Protein AF-A0A4V1BXN1-F1 (afdb_monomer)

Mean predicted aligned error: 7.2 Å

Nearest PDB structures (foldseek):
  4po2-assembly2_B  TM=4.834E-01  e=5.005E+00  Homo sapiens
  8bqs-assembly1_AO  TM=2.655E-01  e=2.230E+00  Tetrahymena thermophila SB210

Foldseek 3Di:
DDDDPDDDDDPVRQCVQQVPHDDAPPWDWDADPVPRDIDTQDGDDDDPVSSVVSVVVVVVCVVVVVVVVVD

Sequence (71 aa):
MSFPSVIPATQEVVKTFFEQLPVVTPSTFLINVNSLKTVPILQ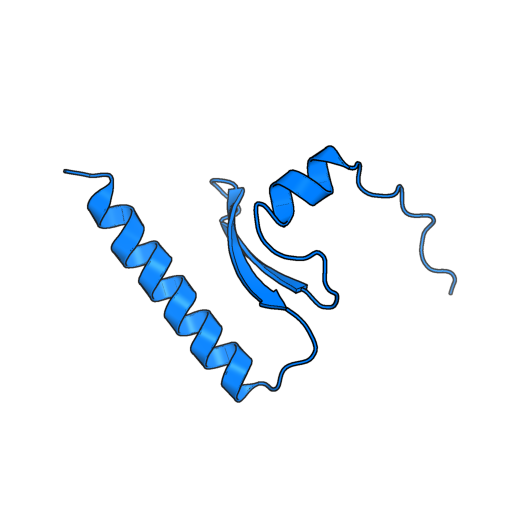GATDESRFMRQLDHAFERILVGDNRDAN

Structure (mmCIF, N/CA/C/O backbone):
data_AF-A0A4V1BXN1-F1
#
_entry.id   AF-A0A4V1BXN1-F1
#
loop_
_atom_site.group_PDB
_atom_site.id
_atom_site.type_symbol
_atom_site.label_atom_id
_atom_site.label_alt_id
_atom_site.label_comp_id
_atom_site.label_asym_id
_atom_site.label_entity_id
_atom_site.label_seq_id
_atom_site.pdbx_PDB_ins_code
_atom_site.Cartn_x
_atom_site.Cartn_y
_atom_site.Cartn_z
_atom_site.occupancy
_atom_site.B_iso_or_equiv
_atom_site.auth_seq_id
_atom_site.auth_comp_id
_atom_site.auth_asym_id
_atom_site.auth_atom_id
_atom_site.pdbx_PDB_model_num
ATOM 1 N N . MET A 1 1 ? 12.125 25.960 3.190 1.00 50.56 1 MET A N 1
ATOM 2 C CA . MET A 1 1 ? 10.973 25.092 3.510 1.00 50.56 1 MET A CA 1
ATOM 3 C C . MET A 1 1 ? 11.505 23.946 4.351 1.00 50.56 1 MET A C 1
ATOM 5 O O . MET A 1 1 ? 12.309 23.189 3.824 1.00 50.56 1 MET A O 1
ATOM 9 N N . SER A 1 2 ? 11.176 23.858 5.645 1.00 72.88 2 SER A N 1
ATOM 10 C CA . SER A 1 2 ? 11.462 22.626 6.389 1.00 72.88 2 SER A CA 1
ATOM 11 C C . SER A 1 2 ? 10.274 21.695 6.215 1.00 72.88 2 SER A C 1
ATOM 13 O O . SER A 1 2 ? 9.122 22.124 6.287 1.00 72.88 2 SER A O 1
ATOM 15 N N . PHE A 1 3 ? 10.561 20.427 5.965 1.00 71.88 3 PHE A N 1
ATOM 16 C CA . PHE A 1 3 ? 9.568 19.374 6.088 1.00 71.88 3 PHE A CA 1
ATOM 17 C C . PHE A 1 3 ? 8.934 19.450 7.495 1.00 71.88 3 PHE A C 1
ATOM 19 O O . PHE A 1 3 ? 9.642 19.818 8.443 1.00 71.88 3 PHE A O 1
ATOM 26 N N . PRO A 1 4 ? 7.623 19.194 7.654 1.00 80.62 4 PRO A N 1
ATOM 27 C CA . PRO A 1 4 ? 6.994 19.235 8.969 1.00 80.62 4 PRO A CA 1
ATOM 28 C C . PRO A 1 4 ? 7.669 18.234 9.916 1.00 80.62 4 PRO A C 1
ATOM 30 O O . PRO A 1 4 ? 8.152 17.187 9.485 1.00 80.62 4 PRO A O 1
ATOM 33 N N . SER A 1 5 ? 7.701 18.555 11.211 1.00 81.50 5 SER A N 1
ATOM 34 C CA . SER A 1 5 ? 8.125 17.602 12.242 1.00 81.50 5 SER A CA 1
ATOM 35 C C . SER A 1 5 ? 7.084 16.485 12.318 1.00 81.50 5 SER A C 1
ATOM 37 O O . SER A 1 5 ? 6.019 16.662 12.910 1.00 81.50 5 SER A O 1
ATOM 39 N N . VAL A 1 6 ? 7.338 15.373 11.628 1.00 81.62 6 VAL A N 1
ATOM 40 C CA . VAL A 1 6 ? 6.400 14.249 11.553 1.00 81.62 6 VAL A CA 1
ATOM 41 C C . VAL A 1 6 ? 6.601 13.345 12.759 1.00 81.62 6 VAL A C 1
ATOM 43 O O . VAL A 1 6 ? 7.730 12.980 13.089 1.00 81.62 6 VAL A O 1
ATOM 46 N N . ILE A 1 7 ? 5.503 12.949 13.398 1.00 87.06 7 ILE A N 1
ATOM 47 C CA . ILE A 1 7 ? 5.533 11.881 14.396 1.00 87.06 7 ILE A CA 1
ATOM 48 C C . ILE A 1 7 ? 5.861 10.575 13.651 1.00 87.06 7 ILE A C 1
ATOM 50 O O . ILE A 1 7 ? 5.179 10.265 12.669 1.00 87.06 7 ILE A O 1
ATOM 54 N N . PRO A 1 8 ? 6.893 9.814 14.063 1.00 85.69 8 PRO A N 1
ATOM 55 C CA . PRO A 1 8 ? 7.211 8.549 13.418 1.00 85.69 8 PRO A CA 1
ATOM 56 C C . PRO A 1 8 ? 6.061 7.556 13.602 1.00 85.69 8 PRO A C 1
ATOM 58 O O . PRO A 1 8 ? 5.428 7.506 14.659 1.00 85.69 8 PRO A O 1
ATOM 61 N N . ALA A 1 9 ? 5.811 6.734 12.582 1.00 88.75 9 ALA A N 1
ATOM 62 C CA . ALA A 1 9 ? 4.878 5.622 12.709 1.00 88.75 9 ALA A CA 1
ATOM 63 C C . ALA A 1 9 ? 5.345 4.667 13.821 1.00 88.75 9 ALA A C 1
ATOM 65 O O . ALA A 1 9 ? 6.538 4.384 13.956 1.00 88.75 9 ALA A O 1
ATOM 66 N N . THR A 1 10 ? 4.405 4.158 14.618 1.00 93.25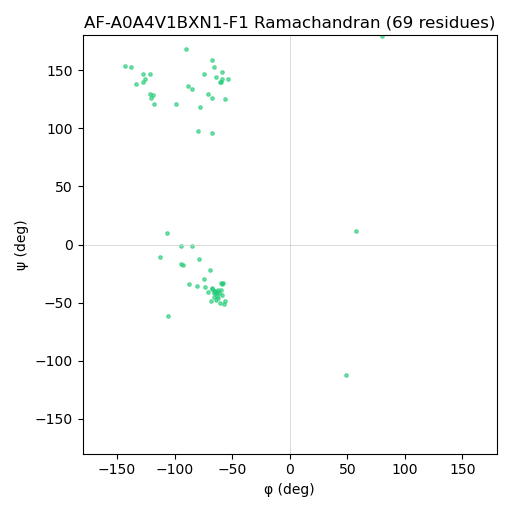 10 THR A N 1
ATOM 67 C CA . THR A 1 10 ? 4.719 3.158 15.644 1.00 93.25 10 THR A CA 1
ATOM 68 C C . THR A 1 10 ? 5.136 1.838 14.987 1.00 93.25 10 THR A C 1
ATOM 70 O O . THR A 1 10 ? 4.782 1.560 13.839 1.00 93.25 10 THR A O 1
ATOM 73 N N . GLN A 1 11 ? 5.862 0.980 15.714 1.00 91.38 11 GLN A N 1
ATOM 74 C CA . GLN A 1 11 ? 6.231 -0.348 15.197 1.00 91.38 11 GLN A CA 1
ATOM 75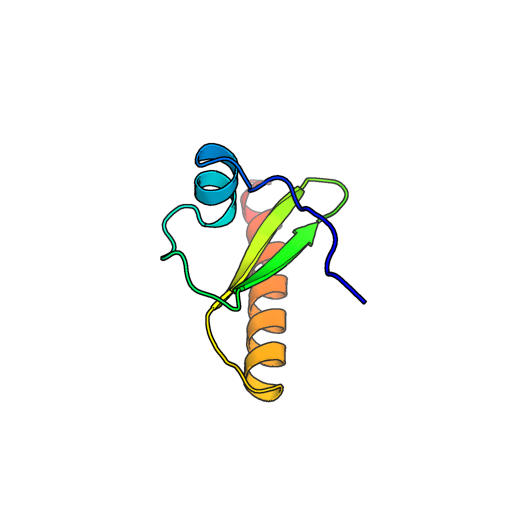 C C . GLN A 1 11 ? 5.006 -1.183 14.808 1.00 91.38 11 GLN A C 1
ATOM 77 O O . GLN A 1 11 ? 5.076 -1.967 13.868 1.00 91.38 11 GLN A O 1
ATOM 82 N N . GLU A 1 12 ? 3.897 -1.018 15.526 1.00 92.44 12 GLU A N 1
ATOM 83 C CA . GLU A 1 12 ? 2.631 -1.680 15.219 1.00 92.44 12 GLU A CA 1
ATOM 84 C C . GLU A 1 12 ? 2.080 -1.225 13.866 1.00 92.44 12 GLU A C 1
ATOM 86 O O . GLU A 1 12 ? 1.791 -2.067 13.025 1.00 92.44 12 GLU A O 1
ATOM 91 N N . VAL A 1 13 ? 2.047 0.086 13.599 1.00 88.56 13 VAL A N 1
ATOM 92 C CA . VAL A 1 13 ? 1.604 0.625 12.301 1.00 88.56 13 VAL A CA 1
ATOM 93 C C . VAL A 1 13 ? 2.469 0.091 11.159 1.00 88.56 13 VAL A C 1
ATOM 95 O O . VAL A 1 13 ? 1.937 -0.329 10.134 1.00 88.56 13 VAL A O 1
ATOM 98 N N . VAL A 1 14 ? 3.794 0.056 11.338 1.00 89.69 14 VAL A N 1
ATOM 99 C CA . VAL A 1 14 ? 4.713 -0.474 10.317 1.00 89.69 14 VAL A CA 1
ATOM 100 C C . VAL A 1 14 ? 4.458 -1.963 10.064 1.00 89.69 14 VAL A C 1
ATOM 102 O O . VAL A 1 14 ? 4.382 -2.373 8.908 1.00 89.69 14 VAL A O 1
ATOM 105 N N . LYS A 1 15 ? 4.276 -2.768 11.118 1.00 89.00 15 LYS A N 1
ATOM 106 C CA . LYS A 1 15 ? 3.966 -4.201 10.988 1.00 89.00 15 LYS A CA 1
ATOM 107 C C . LYS A 1 15 ? 2.626 -4.438 10.300 1.00 89.00 15 LYS A C 1
ATOM 109 O O . LYS A 1 15 ? 2.546 -5.316 9.453 1.00 89.00 15 LYS A O 1
ATOM 114 N N . THR A 1 16 ? 1.603 -3.653 10.619 1.00 86.38 16 THR A N 1
ATOM 115 C CA . THR A 1 16 ? 0.285 -3.770 9.984 1.00 86.38 16 THR A CA 1
ATOM 116 C C . THR A 1 16 ? 0.341 -3.421 8.499 1.00 86.38 16 THR A C 1
ATOM 118 O O . THR A 1 16 ? -0.274 -4.105 7.695 1.00 86.38 16 THR A O 1
ATOM 121 N N . PHE A 1 17 ? 1.100 -2.391 8.112 1.00 85.06 17 PHE A N 1
ATOM 122 C CA . PHE A 1 17 ? 1.196 -1.983 6.706 1.00 85.06 17 PHE A CA 1
ATOM 123 C C . PHE A 1 17 ? 2.029 -2.933 5.842 1.00 85.06 17 PHE A C 1
ATOM 125 O O . PHE A 1 17 ? 1.712 -3.125 4.672 1.00 85.06 17 PHE A O 1
ATOM 132 N N . PHE A 1 18 ? 3.109 -3.492 6.388 1.00 89.62 18 PHE A N 1
ATOM 133 C CA . PHE A 1 18 ? 3.998 -4.375 5.632 1.00 89.62 18 PHE A CA 1
ATOM 134 C C . PHE A 1 18 ? 3.656 -5.857 5.803 1.00 89.62 18 PHE A C 1
ATOM 136 O O . PHE A 1 18 ? 4.068 -6.651 4.969 1.00 89.62 18 PHE A O 1
ATOM 143 N N . GLU A 1 19 ? 2.881 -6.247 6.815 1.00 87.50 19 GLU A N 1
ATOM 144 C CA . GLU A 1 19 ? 2.554 -7.643 7.122 1.00 87.50 19 GLU A CA 1
ATOM 145 C C . GLU A 1 19 ? 3.816 -8.534 7.149 1.00 87.50 19 GLU A C 1
ATOM 147 O O . GLU A 1 19 ? 4.670 -8.383 8.022 1.00 87.50 19 GLU A O 1
ATOM 152 N N . GLN A 1 20 ? 3.948 -9.460 6.190 1.00 85.06 20 GLN A N 1
ATOM 153 C CA . GLN A 1 20 ? 5.113 -10.338 6.012 1.00 85.06 20 GLN A CA 1
ATOM 154 C C . GLN A 1 20 ? 6.139 -9.790 5.004 1.00 85.06 20 GLN A C 1
ATOM 156 O O . GLN A 1 20 ? 7.165 -10.425 4.753 1.00 85.06 20 GLN A O 1
ATOM 161 N N . LEU A 1 21 ? 5.872 -8.636 4.391 1.00 88.06 21 LEU A N 1
ATOM 162 C CA . LEU A 1 21 ? 6.764 -8.015 3.423 1.00 88.06 21 LEU A CA 1
ATOM 163 C C . LEU A 1 21 ? 7.978 -7.374 4.108 1.00 88.06 21 LEU A C 1
ATOM 165 O O . LEU A 1 21 ? 7.862 -6.799 5.193 1.00 88.06 21 LEU A O 1
ATOM 169 N N . PRO A 1 22 ? 9.145 -7.377 3.444 1.00 90.94 22 PRO A N 1
ATOM 170 C CA . PRO A 1 22 ? 10.286 -6.582 3.873 1.00 90.94 22 PRO A CA 1
ATOM 171 C C . PRO A 1 22 ? 9.948 -5.085 3.919 1.00 90.94 22 PRO A C 1
ATOM 173 O O . PRO A 1 22 ? 9.270 -4.566 3.032 1.00 90.94 22 PRO A O 1
ATOM 176 N N . VAL A 1 23 ? 10.470 -4.360 4.910 1.00 90.88 23 VAL A N 1
ATOM 177 C CA . VAL A 1 23 ? 10.305 -2.900 5.001 1.00 90.88 23 VAL A CA 1
ATOM 178 C C . VAL A 1 23 ? 11.295 -2.215 4.054 1.00 90.88 23 VAL A C 1
ATOM 180 O O . VAL A 1 23 ? 12.468 -2.049 4.383 1.00 90.88 23 VAL A O 1
ATOM 183 N N . VAL A 1 24 ? 10.826 -1.837 2.863 1.00 92.31 24 VAL A N 1
ATOM 184 C CA . VAL A 1 24 ? 11.628 -1.214 1.791 1.00 92.31 24 VAL A CA 1
ATOM 185 C C . VAL A 1 24 ? 10.971 0.085 1.324 1.00 92.31 24 VAL A C 1
ATOM 187 O O . VAL A 1 24 ? 9.747 0.197 1.302 1.00 92.31 24 VAL A O 1
ATOM 190 N N . THR A 1 25 ? 11.766 1.080 0.929 1.00 89.19 25 THR A N 1
ATOM 191 C CA . THR A 1 25 ? 11.273 2.348 0.370 1.00 89.19 25 THR A CA 1
ATOM 192 C C . THR A 1 25 ? 11.838 2.595 -1.042 1.00 89.19 25 THR A C 1
ATOM 194 O O . THR A 1 25 ? 12.968 2.191 -1.321 1.00 89.19 25 THR A O 1
ATOM 197 N N . PRO A 1 26 ? 11.082 3.242 -1.956 1.00 92.56 26 PRO A N 1
ATOM 198 C CA . PRO A 1 26 ? 9.657 3.575 -1.836 1.00 92.56 26 PRO A CA 1
ATOM 199 C C . PRO A 1 26 ? 8.773 2.314 -1.807 1.00 92.56 26 PRO A C 1
ATOM 201 O O . PRO A 1 26 ? 9.157 1.277 -2.338 1.00 92.56 26 PRO A O 1
ATOM 204 N N . SER A 1 27 ? 7.606 2.396 -1.167 1.00 91.38 27 SER A N 1
ATOM 205 C CA . SER A 1 27 ? 6.579 1.344 -1.187 1.00 91.38 27 SER A CA 1
ATOM 206 C C . SER A 1 27 ? 5.240 1.942 -1.601 1.00 91.38 27 SER A C 1
ATOM 208 O O . SER A 1 27 ? 4.896 3.045 -1.175 1.00 91.38 27 SER A O 1
ATOM 210 N N . THR A 1 28 ? 4.487 1.214 -2.422 1.00 92.19 28 THR A N 1
ATOM 211 C CA . THR A 1 28 ? 3.200 1.648 -2.972 1.00 92.19 28 THR A CA 1
ATOM 212 C C . THR A 1 28 ? 2.106 0.674 -2.566 1.00 92.19 28 THR A C 1
ATOM 214 O O . THR A 1 28 ? 2.226 -0.531 -2.792 1.00 92.19 28 THR A O 1
ATOM 217 N N . PHE A 1 29 ? 1.019 1.214 -2.018 1.00 91.69 29 PHE A N 1
ATOM 218 C CA . PHE A 1 29 ? -0.139 0.462 -1.547 1.00 91.69 29 PHE A CA 1
ATOM 219 C C . PHE A 1 29 ? -1.412 0.996 -2.203 1.00 91.69 29 PHE A C 1
ATOM 221 O O . PHE A 1 29 ? -1.564 2.207 -2.368 1.00 91.69 29 PHE A O 1
ATOM 228 N N . LEU A 1 30 ? -2.333 0.096 -2.539 1.00 92.56 30 LEU A N 1
ATOM 229 C CA . LEU A 1 30 ? -3.696 0.427 -2.939 1.00 92.56 30 LEU A CA 1
ATOM 230 C C . LEU A 1 30 ? -4.608 0.237 -1.727 1.00 92.56 30 LEU A C 1
ATOM 232 O O . LEU A 1 30 ? -4.663 -0.857 -1.168 1.00 92.56 30 LEU A O 1
ATOM 236 N N . ILE A 1 31 ? -5.300 1.297 -1.314 1.00 90.62 31 ILE A N 1
ATOM 237 C CA . ILE A 1 31 ? -6.127 1.297 -0.102 1.00 90.62 31 ILE A CA 1
ATOM 238 C C . ILE A 1 31 ? -7.567 1.615 -0.481 1.00 90.62 31 ILE A C 1
AT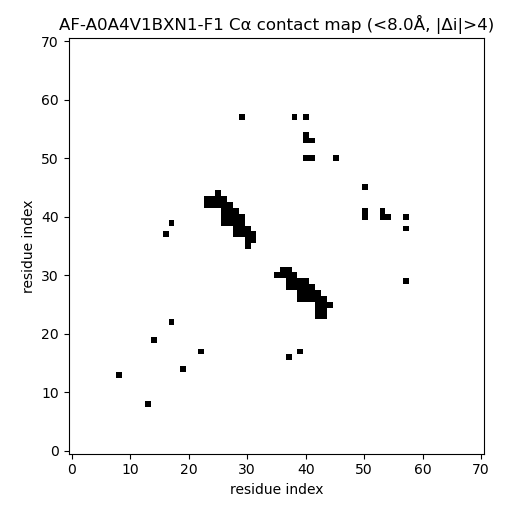OM 240 O O . ILE A 1 31 ? -7.846 2.642 -1.102 1.00 90.62 31 ILE A O 1
ATOM 244 N N . ASN A 1 32 ? -8.497 0.756 -0.073 1.00 90.56 32 ASN A N 1
ATOM 245 C CA . ASN A 1 32 ? -9.914 1.078 -0.138 1.00 90.56 32 ASN A CA 1
ATOM 246 C C . ASN A 1 32 ? -10.277 2.003 1.032 1.00 90.56 32 ASN A C 1
ATOM 248 O O . ASN A 1 32 ? -10.177 1.608 2.187 1.00 90.56 32 ASN A O 1
ATOM 252 N N . VAL A 1 33 ? -10.740 3.219 0.749 1.00 92.62 33 VAL A N 1
ATOM 253 C CA . VAL A 1 33 ? -11.030 4.222 1.793 1.00 92.62 33 VAL A CA 1
ATOM 254 C C . VAL A 1 33 ? -12.234 3.884 2.677 1.00 92.62 33 VAL A C 1
ATOM 256 O O . VAL A 1 33 ? -12.321 4.381 3.793 1.00 92.62 33 VAL A O 1
ATOM 259 N N . ASN A 1 34 ? -13.145 3.029 2.205 1.00 92.50 34 ASN A N 1
ATOM 260 C CA . ASN A 1 34 ? -14.356 2.659 2.940 1.00 92.50 34 ASN A CA 1
ATOM 261 C C . ASN A 1 34 ? -14.123 1.474 3.889 1.00 92.50 34 ASN A C 1
ATOM 263 O O . ASN A 1 34 ? -14.740 1.411 4.946 1.00 92.50 34 ASN A O 1
ATOM 267 N N . SER A 1 35 ? -13.256 0.527 3.514 1.00 90.00 35 SER A N 1
ATOM 268 C CA . SER A 1 35 ? -12.986 -0.696 4.298 1.00 90.00 35 SER A CA 1
ATOM 269 C C . SER A 1 35 ? -11.583 -0.765 4.896 1.00 90.00 35 SER A C 1
ATOM 271 O O . SER A 1 35 ? -11.305 -1.658 5.689 1.00 90.00 35 SER A O 1
ATOM 273 N N . LEU A 1 36 ? -10.684 0.135 4.488 1.00 89.38 36 LEU A N 1
ATOM 274 C CA . LEU A 1 36 ? -9.257 0.145 4.825 1.00 89.38 36 LEU A CA 1
ATOM 275 C C . LEU A 1 36 ? -8.493 -1.129 4.423 1.00 89.38 36 LEU A C 1
ATOM 277 O O . LEU A 1 36 ? -7.324 -1.288 4.785 1.00 89.38 36 LEU A O 1
ATOM 281 N N . LYS A 1 37 ? -9.103 -2.007 3.609 1.00 86.56 37 LYS A N 1
ATOM 282 C CA . LYS A 1 37 ? -8.396 -3.118 2.962 1.00 86.56 37 LYS A CA 1
ATOM 283 C C . LYS A 1 37 ? -7.230 -2.546 2.153 1.00 86.56 37 LYS A C 1
ATOM 285 O O . LYS A 1 37 ? -7.423 -1.664 1.312 1.00 86.56 37 LYS A O 1
ATOM 290 N N . THR A 1 38 ? -6.034 -3.053 2.433 1.00 87.31 38 THR A N 1
ATOM 291 C CA . THR A 1 38 ? -4.771 -2.553 1.889 1.00 87.31 38 THR A CA 1
ATOM 292 C C . THR A 1 38 ? -4.105 -3.652 1.077 1.00 87.31 38 THR A C 1
ATOM 294 O O . THR A 1 38 ? -3.944 -4.770 1.554 1.00 87.31 38 THR A O 1
ATOM 297 N N . VAL A 1 39 ? -3.727 -3.341 -0.161 1.00 89.75 39 VAL A N 1
ATOM 298 C CA . VAL A 1 39 ? -3.031 -4.271 -1.053 1.00 89.75 39 VAL A CA 1
ATOM 299 C C . VAL A 1 39 ? -1.657 -3.698 -1.394 1.00 89.75 39 VAL A C 1
ATOM 301 O O . VAL A 1 39 ? -1.583 -2.609 -1.968 1.00 89.75 39 VAL A O 1
ATOM 304 N N . PRO A 1 40 ? -0.559 -4.402 -1.076 1.00 90.50 40 PRO A N 1
ATOM 305 C CA . PRO A 1 40 ? 0.771 -3.986 -1.493 1.00 90.50 40 PRO A CA 1
ATOM 306 C C . PRO A 1 40 ? 0.931 -4.178 -3.004 1.00 90.50 40 PRO A C 1
ATOM 308 O O . PRO A 1 40 ? 0.645 -5.250 -3.545 1.00 90.50 40 PRO A O 1
ATOM 311 N N . ILE A 1 41 ? 1.393 -3.126 -3.678 1.00 92.50 41 ILE A N 1
ATOM 312 C CA . ILE A 1 41 ? 1.536 -3.071 -5.135 1.00 92.50 41 ILE A CA 1
ATOM 313 C C . ILE A 1 41 ? 3.020 -3.192 -5.467 1.00 92.50 41 ILE A C 1
ATOM 315 O O . ILE A 1 41 ? 3.424 -4.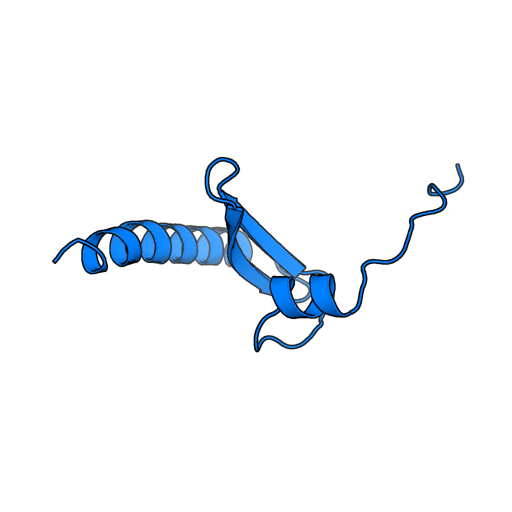181 -6.067 1.00 92.50 41 ILE A O 1
ATOM 319 N N . LEU A 1 42 ? 3.865 -2.262 -5.014 1.00 93.94 42 LEU A N 1
ATOM 320 C CA . LEU A 1 42 ? 5.288 -2.224 -5.377 1.00 93.94 42 LEU A CA 1
ATOM 321 C C . LEU A 1 42 ? 6.182 -1.906 -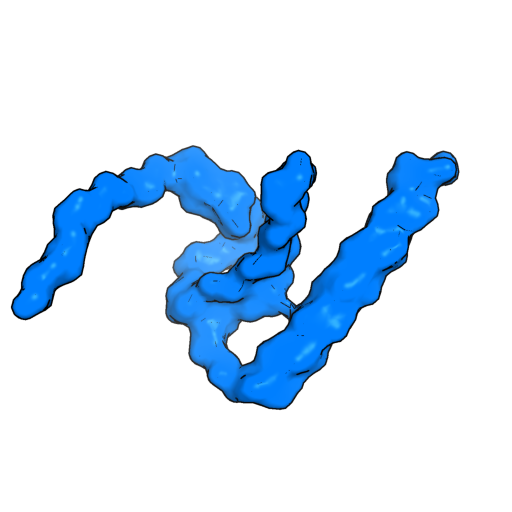4.184 1.00 93.94 42 LEU A C 1
ATOM 323 O O . LEU A 1 42 ? 5.779 -1.197 -3.264 1.00 93.94 42 LEU A O 1
ATOM 327 N N . GLN A 1 43 ? 7.419 -2.390 -4.261 1.00 92.50 43 GLN A N 1
ATOM 328 C CA . GLN A 1 43 ? 8.512 -2.025 -3.369 1.00 92.50 43 GLN A CA 1
ATOM 329 C C . GLN A 1 43 ? 9.767 -1.729 -4.189 1.00 92.50 43 GLN A C 1
ATOM 331 O O . GLN A 1 43 ? 10.096 -2.457 -5.130 1.00 92.50 43 GLN A O 1
ATOM 336 N N . GLY A 1 44 ? 10.477 -0.674 -3.801 1.00 92.00 44 GLY A N 1
ATOM 337 C CA . GLY A 1 44 ? 11.652 -0.175 -4.498 1.00 92.00 44 GLY A CA 1
ATOM 338 C C . GLY A 1 44 ? 11.315 0.679 -5.721 1.00 92.00 44 GLY A C 1
ATOM 339 O O . GLY A 1 44 ? 10.157 0.915 -6.065 1.00 92.00 44 GLY A O 1
ATOM 340 N N . ALA A 1 45 ? 12.365 1.172 -6.375 1.00 92.62 45 ALA A N 1
ATOM 341 C CA . ALA A 1 45 ? 12.230 1.955 -7.596 1.00 92.62 45 ALA A CA 1
ATOM 342 C C . ALA A 1 45 ? 11.553 1.137 -8.712 1.00 92.62 45 ALA A C 1
ATOM 344 O O . ALA A 1 45 ? 11.825 -0.053 -8.892 1.00 92.62 45 ALA A O 1
ATOM 345 N N . THR A 1 46 ? 10.675 1.789 -9.471 1.00 91.44 46 THR A N 1
ATOM 346 C CA . THR A 1 46 ? 9.892 1.171 -10.545 1.00 91.44 46 THR A CA 1
ATOM 347 C C . THR A 1 46 ? 9.732 2.133 -11.716 1.00 91.44 46 THR A C 1
ATOM 349 O O . THR A 1 46 ? 9.750 3.348 -11.529 1.00 91.44 46 THR A O 1
ATOM 352 N N . ASP A 1 47 ? 9.544 1.580 -12.912 1.00 94.12 47 ASP A N 1
ATOM 353 C CA . ASP A 1 47 ? 9.057 2.311 -14.080 1.00 94.12 47 ASP A CA 1
ATOM 354 C C . ASP A 1 47 ? 7.518 2.276 -14.166 1.00 94.12 47 ASP A C 1
ATOM 356 O O . ASP A 1 47 ? 6.848 1.510 -13.461 1.00 94.12 47 ASP A O 1
ATOM 360 N N . GLU A 1 48 ? 6.967 3.116 -15.043 1.00 95.12 48 GLU A N 1
ATOM 361 C CA . GLU A 1 48 ? 5.526 3.257 -15.281 1.00 95.12 48 GLU A CA 1
ATOM 362 C C . GLU A 1 48 ? 4.884 1.964 -15.797 1.00 95.12 48 GLU A C 1
ATOM 364 O O . GLU A 1 48 ? 3.813 1.569 -15.342 1.00 95.12 48 GLU A O 1
ATOM 369 N N . SER A 1 49 ? 5.549 1.258 -16.713 1.00 95.75 49 SER A N 1
ATOM 370 C CA . SER A 1 49 ? 4.998 0.038 -17.311 1.00 95.75 49 SER A CA 1
ATOM 371 C C . SER A 1 49 ? 4.842 -1.074 -16.275 1.00 95.75 49 SER A C 1
ATOM 373 O O . SER A 1 49 ? 3.847 -1.801 -16.268 1.00 95.75 49 SER A O 1
ATOM 375 N N . ARG A 1 50 ? 5.818 -1.215 -15.376 1.00 93.44 50 ARG A N 1
ATOM 376 C CA . ARG A 1 50 ? 5.751 -2.128 -14.235 1.00 93.44 50 ARG A CA 1
ATOM 377 C C . ARG A 1 50 ? 4.691 -1.685 -13.232 1.00 93.44 50 ARG A C 1
ATOM 379 O O . ARG A 1 50 ? 4.003 -2.550 -12.694 1.00 93.44 50 ARG A O 1
ATOM 386 N N . PHE A 1 51 ? 4.538 -0.380 -13.011 1.00 94.06 51 PHE A N 1
ATOM 387 C CA . PHE A 1 51 ? 3.485 0.148 -12.149 1.00 94.06 51 PHE A CA 1
ATOM 388 C C . PHE A 1 51 ? 2.087 -0.214 -12.661 1.00 94.06 51 PHE A C 1
ATOM 390 O O . PHE A 1 51 ? 1.311 -0.798 -11.907 1.00 94.06 51 PHE A O 1
ATOM 397 N N . MET A 1 52 ? 1.801 0.032 -13.943 1.00 96.19 52 MET A N 1
ATOM 398 C CA . MET A 1 52 ? 0.486 -0.249 -14.531 1.00 96.19 52 MET A CA 1
ATOM 399 C C . MET A 1 52 ? 0.135 -1.741 -14.483 1.00 96.19 52 MET A C 1
ATOM 401 O O . MET A 1 52 ? -0.934 -2.094 -14.000 1.00 96.19 52 MET A O 1
ATOM 405 N N . ARG A 1 53 ? 1.065 -2.638 -14.848 1.00 95.56 53 ARG A N 1
ATOM 406 C CA . ARG A 1 53 ? 0.820 -4.093 -14.751 1.00 95.56 53 ARG A CA 1
ATOM 407 C C . ARG A 1 53 ? 0.511 -4.551 -13.328 1.00 95.56 53 ARG A C 1
ATOM 409 O O . ARG A 1 53 ? -0.314 -5.432 -13.110 1.00 95.56 53 ARG A O 1
ATOM 416 N N . GLN A 1 54 ? 1.207 -3.984 -12.350 1.00 94.00 54 GLN A N 1
ATOM 417 C CA . GLN A 1 54 ? 1.015 -4.365 -10.959 1.00 94.00 54 GLN A CA 1
ATOM 418 C C . GLN A 1 54 ? -0.290 -3.805 -10.384 1.00 94.00 54 GLN A C 1
ATOM 420 O O . GLN A 1 54 ? -0.897 -4.430 -9.514 1.00 94.00 54 GLN A O 1
ATOM 425 N N . LEU A 1 55 ? -0.735 -2.656 -10.894 1.00 94.12 55 LEU A N 1
ATOM 426 C CA . LEU A 1 55 ? -2.050 -2.106 -10.612 1.00 94.12 55 LEU A CA 1
ATOM 427 C C . LEU A 1 55 ? -3.161 -3.006 -11.181 1.00 94.12 55 LEU A C 1
ATOM 429 O O . LEU A 1 55 ? -4.085 -3.342 -10.442 1.00 94.12 55 LEU A O 1
ATOM 433 N N . ASP A 1 56 ? -3.025 -3.471 -12.428 1.00 94.62 56 ASP A N 1
ATOM 434 C CA . ASP A 1 56 ? -3.962 -4.420 -13.050 1.00 94.62 56 ASP A CA 1
ATOM 435 C C . ASP A 1 56 ? -4.085 -5.704 -12.214 1.00 94.62 56 ASP A C 1
ATOM 437 O O . ASP A 1 56 ? -5.182 -6.076 -11.795 1.00 94.62 56 ASP A O 1
ATOM 441 N N . HIS A 1 57 ? -2.955 -6.322 -11.851 1.00 91.44 57 HIS A N 1
ATOM 442 C CA . HIS A 1 57 ? -2.943 -7.515 -10.997 1.00 91.44 57 HIS A CA 1
ATOM 443 C C . HIS A 1 57 ? -3.589 -7.297 -9.627 1.00 91.44 57 HIS A C 1
ATOM 445 O O . HIS A 1 57 ? -4.185 -8.213 -9.055 1.00 91.44 57 HIS A O 1
ATOM 451 N N . ALA A 1 58 ? -3.458 -6.103 -9.053 1.00 90.31 58 ALA A N 1
ATOM 452 C CA . ALA A 1 58 ? -4.082 -5.806 -7.776 1.00 90.31 58 ALA A CA 1
ATOM 453 C C . ALA A 1 58 ? -5.599 -5.683 -7.896 1.00 90.31 58 ALA A C 1
ATOM 455 O O . ALA A 1 58 ? -6.310 -6.221 -7.047 1.00 90.31 58 ALA A O 1
ATOM 456 N N . PHE A 1 59 ? 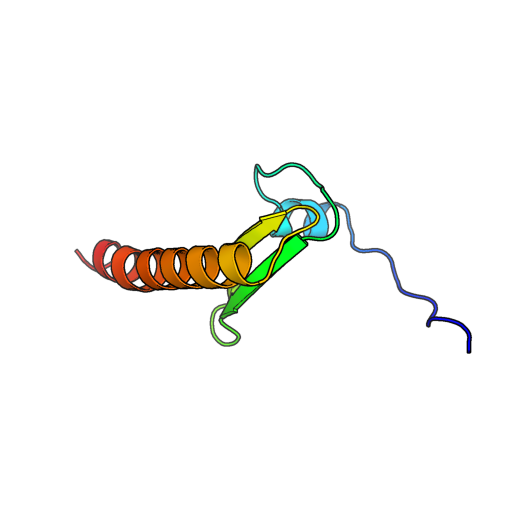-6.099 -5.044 -8.955 1.00 90.94 59 PHE A N 1
ATOM 457 C CA . PHE A 1 59 ? -7.532 -5.001 -9.225 1.00 90.94 59 PHE A CA 1
ATOM 458 C C . PHE A 1 59 ? -8.096 -6.393 -9.510 1.00 90.94 59 PHE A C 1
ATOM 460 O O . PHE A 1 59 ? -9.125 -6.740 -8.938 1.00 90.94 59 PHE A O 1
ATOM 467 N N . GLU A 1 60 ? -7.398 -7.229 -10.282 1.00 89.25 60 GLU A N 1
ATOM 468 C CA . GLU A 1 60 ? -7.773 -8.635 -10.474 1.00 89.25 60 G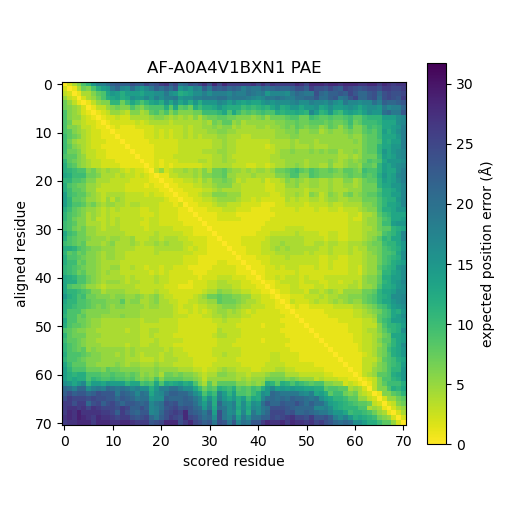LU A CA 1
ATOM 469 C C . GLU A 1 60 ? -7.877 -9.376 -9.134 1.00 89.25 60 GLU A C 1
ATOM 471 O O . GLU A 1 60 ? -8.882 -10.026 -8.860 1.00 89.25 60 GLU A O 1
ATOM 476 N N . ARG A 1 61 ? -6.875 -9.245 -8.254 1.00 82.50 61 ARG A N 1
ATOM 477 C CA . ARG A 1 61 ? -6.885 -9.880 -6.925 1.00 82.50 61 ARG A CA 1
ATOM 478 C C . ARG A 1 61 ? -8.025 -9.388 -6.042 1.00 82.50 61 ARG A C 1
ATOM 480 O O . ARG A 1 61 ? -8.596 -10.198 -5.320 1.00 82.50 61 ARG A O 1
ATOM 487 N N . ILE A 1 62 ? -8.342 -8.094 -6.078 1.00 82.69 62 ILE A N 1
ATOM 488 C CA . ILE A 1 62 ? -9.442 -7.517 -5.296 1.00 82.69 62 ILE A CA 1
ATOM 489 C C . ILE A 1 62 ? -10.786 -8.023 -5.829 1.00 82.69 62 ILE A C 1
ATOM 491 O O . ILE A 1 62 ? -11.591 -8.515 -5.048 1.00 82.69 62 ILE A O 1
ATOM 495 N N . LEU A 1 63 ? -11.007 -7.966 -7.145 1.00 72.56 63 LEU A N 1
ATOM 496 C CA . LEU A 1 63 ? -12.260 -8.391 -7.777 1.00 72.56 63 LEU A CA 1
ATOM 497 C C . LEU A 1 63 ? -12.490 -9.906 -7.669 1.00 72.56 63 LEU A C 1
ATOM 499 O O . LEU A 1 63 ? -13.613 -10.351 -7.455 1.00 72.56 63 LEU A O 1
ATOM 503 N N . VAL A 1 64 ? -11.434 -10.713 -7.804 1.00 68.56 64 VAL A N 1
ATOM 504 C CA . VAL A 1 64 ? -11.520 -12.179 -7.698 1.00 68.56 64 VAL A CA 1
ATOM 505 C C . VAL A 1 64 ? -11.544 -12.637 -6.240 1.00 68.56 64 VAL A C 1
ATOM 507 O O . VAL A 1 64 ? -12.215 -13.618 -5.926 1.00 68.56 64 VAL A O 1
ATOM 510 N N . GLY A 1 65 ? -10.819 -11.955 -5.350 1.00 61.09 65 GLY A N 1
ATOM 511 C CA . GLY A 1 65 ? -10.776 -12.259 -3.919 1.00 61.09 65 GLY A CA 1
ATOM 512 C C . GLY A 1 65 ? -12.118 -12.027 -3.229 1.00 61.09 65 GLY A C 1
ATOM 513 O O . GLY A 1 65 ? -12.559 -12.894 -2.485 1.00 61.09 65 GLY A O 1
ATOM 514 N N . ASP A 1 66 ? -12.809 -10.931 -3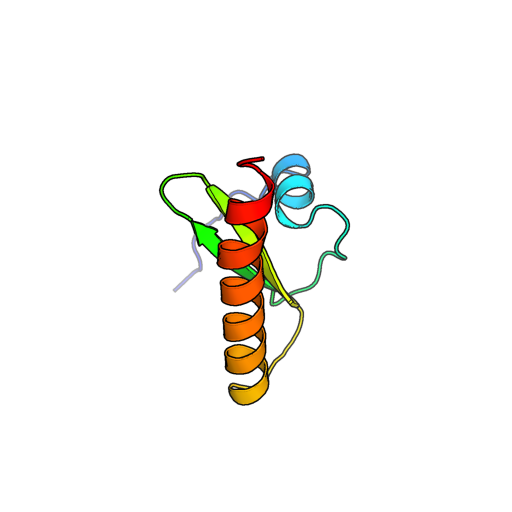.558 1.00 57.34 66 ASP A N 1
ATOM 515 C CA . ASP A 1 66 ? -14.139 -10.605 -3.014 1.00 57.34 66 ASP A CA 1
ATOM 516 C C . ASP A 1 66 ? -15.190 -11.685 -3.337 1.00 57.34 66 ASP A C 1
ATOM 518 O O . ASP A 1 66 ? -16.053 -12.002 -2.526 1.00 57.34 66 ASP A O 1
ATOM 522 N N . ASN A 1 67 ? -15.063 -12.338 -4.495 1.00 52.28 67 ASN A N 1
ATOM 523 C CA . ASN A 1 67 ? -15.997 -13.370 -4.946 1.00 52.28 67 ASN A CA 1
ATOM 524 C C . ASN A 1 67 ? -15.768 -14.747 -4.281 1.00 52.28 67 ASN A C 1
ATOM 526 O O . ASN A 1 67 ? -16.600 -15.640 -4.416 1.00 52.28 67 ASN A O 1
ATOM 530 N N . ARG A 1 68 ? -14.639 -14.953 -3.583 1.00 53.41 68 ARG A N 1
ATOM 531 C CA . ARG A 1 68 ? -14.339 -16.201 -2.847 1.00 53.41 68 ARG A CA 1
ATOM 532 C C . ARG A 1 68 ? -14.770 -16.164 -1.384 1.00 53.41 68 ARG A C 1
ATOM 534 O O . ARG A 1 68 ? -14.912 -17.225 -0.790 1.00 53.41 68 ARG A O 1
ATOM 541 N N . ASP A 1 69 ? -15.009 -14.976 -0.838 1.00 53.84 69 ASP A N 1
ATOM 542 C CA . ASP A 1 69 ? -15.503 -14.788 0.531 1.00 53.84 69 ASP A CA 1
ATOM 543 C C . ASP A 1 69 ? -17.047 -14.884 0.611 1.00 53.84 69 ASP A C 1
ATOM 545 O O . ASP A 1 69 ? -17.625 -14.779 1.692 1.00 53.84 69 ASP A O 1
ATOM 549 N N . ALA A 1 70 ? -17.721 -15.084 -0.532 1.00 50.88 70 ALA A N 1
ATOM 550 C CA . ALA A 1 70 ? -19.180 -15.112 -0.677 1.00 50.88 70 ALA A CA 1
ATOM 551 C C . ALA A 1 70 ? -19.786 -16.520 -0.896 1.00 50.88 70 ALA A C 1
ATOM 553 O O . ALA A 1 70 ? -20.972 -16.613 -1.221 1.00 50.88 70 ALA A O 1
ATOM 554 N N . ASN A 1 71 ? -19.008 -17.602 -0.734 1.00 39.53 71 ASN A N 1
ATOM 555 C CA . ASN A 1 71 ? -19.470 -18.990 -0.902 1.00 39.53 71 ASN A CA 1
ATOM 556 C C . ASN A 1 71 ? -19.081 -19.907 0.261 1.00 39.53 71 ASN A C 1
ATOM 558 O O . ASN A 1 71 ? -17.863 -20.123 0.444 1.00 39.53 71 ASN A O 1
#

Secondary structure (DSSP, 8-state):
-PPP-PPPPPHHHHHHHHTTS---SSEEEEE-TTT--EEEEEESS--HHHHHHHHHHHHHHHHHHHTTTT-

Organism: NCBI:txid638

Radius of gyration: 14.89 Å; Cα contacts (8 Å, |Δi|>4): 45; chains: 1; bounding box: 32×44×33 Å

pLDDT: mean 84.91, std 12.97, range [39.53, 96.19]

Solvent-accessible surface area (backbone atoms only — not comparable to full-atom values): 4618 Å² total; per-residue (Å²): 138,78,80,77,93,69,82,77,80,50,74,65,57,51,43,68,75,39,62,90,51,81,94,55,74,55,64,42,70,50,66,42,89,90,76,64,55,70,42,84,59,49,66,42,90,78,56,68,72,62,49,53,55,37,51,52,53,46,52,50,48,52,64,55,49,60,63,60,78,73,115